Protein AF-A0A8T3R0Z2-F1 (afdb_monomer_lite)

Structure (mmCIF, N/CA/C/O backbone):
data_AF-A0A8T3R0Z2-F1
#
_entry.id   AF-A0A8T3R0Z2-F1
#
loop_
_atom_site.group_PDB
_atom_site.id
_atom_site.type_symbol
_atom_site.label_atom_id
_atom_site.label_alt_id
_atom_site.label_comp_id
_atom_site.label_asym_id
_atom_site.label_entity_id
_atom_site.label_seq_id
_atom_site.pdbx_PDB_ins_code
_atom_site.Cartn_x
_atom_site.Cartn_y
_atom_site.Cartn_z
_atom_site.occupancy
_atom_site.B_iso_or_equiv
_atom_site.auth_seq_id
_atom_site.auth_comp_id
_atom_site.auth_asym_id
_atom_site.auth_atom_id
_atom_site.pdbx_PDB_model_num
ATOM 1 N N . MET A 1 1 ? 27.637 0.109 -9.414 1.00 48.25 1 MET A N 1
ATOM 2 C CA . MET A 1 1 ? 26.298 -0.269 -8.922 1.00 48.25 1 MET A CA 1
ATOM 3 C C . MET A 1 1 ? 26.340 -1.774 -8.779 1.00 48.25 1 MET A C 1
ATOM 5 O O . MET A 1 1 ? 26.423 -2.452 -9.793 1.00 48.25 1 MET A O 1
ATOM 9 N N . THR A 1 2 ? 26.497 -2.272 -7.558 1.00 50.66 2 THR A N 1
ATOM 10 C CA . THR A 1 2 ? 26.582 -3.714 -7.310 1.00 50.66 2 THR A CA 1
ATOM 11 C C . THR A 1 2 ? 25.152 -4.225 -7.266 1.00 50.66 2 THR A C 1
ATOM 13 O O . THR A 1 2 ? 24.385 -3.791 -6.411 1.00 50.66 2 THR A O 1
ATOM 16 N N . ASP A 1 3 ? 24.775 -5.036 -8.246 1.00 70.81 3 ASP A N 1
ATOM 17 C CA . ASP A 1 3 ? 23.453 -5.652 -8.321 1.00 70.81 3 ASP A CA 1
ATOM 18 C C . ASP A 1 3 ? 23.428 -6.799 -7.303 1.00 70.81 3 ASP A C 1
ATOM 20 O O . ASP A 1 3 ? 23.882 -7.911 -7.575 1.00 70.81 3 ASP A O 1
ATOM 24 N N . GLU A 1 4 ? 23.061 -6.484 -6.059 1.00 83.00 4 GLU A N 1
ATOM 25 C CA . GLU A 1 4 ? 22.900 -7.503 -5.028 1.00 83.00 4 GLU A CA 1
ATOM 26 C C . GLU A 1 4 ? 21.689 -8.380 -5.368 1.00 83.00 4 GLU A C 1
ATOM 28 O O . GLU A 1 4 ? 20.633 -7.855 -5.743 1.00 83.00 4 GLU A O 1
ATOM 33 N N . PRO A 1 5 ? 21.806 -9.714 -5.220 1.00 83.31 5 PRO A N 1
ATOM 34 C CA . PRO A 1 5 ? 20.713 -10.625 -5.517 1.00 83.31 5 PRO A CA 1
ATOM 35 C C . PRO A 1 5 ? 19.498 -10.262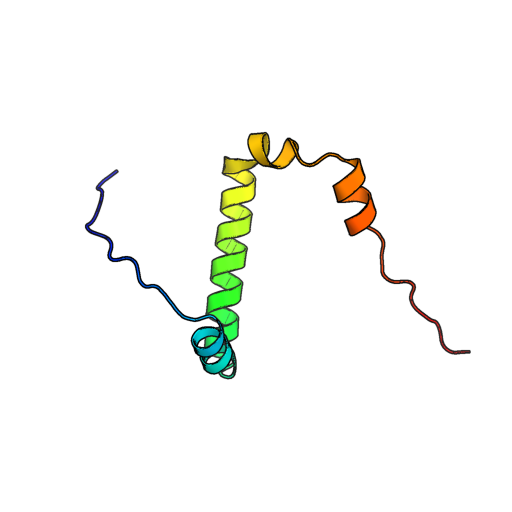 -4.659 1.00 83.31 5 PRO A C 1
ATOM 37 O O . PRO A 1 5 ? 19.476 -10.469 -3.447 1.00 83.31 5 PRO A O 1
ATOM 40 N N . THR A 1 6 ? 18.481 -9.701 -5.308 1.00 86.19 6 THR A N 1
ATOM 41 C CA . THR A 1 6 ? 17.264 -9.224 -4.654 1.00 86.19 6 THR A CA 1
ATOM 42 C C . THR A 1 6 ? 16.133 -10.202 -4.933 1.00 86.19 6 THR A C 1
ATOM 44 O O . THR A 1 6 ? 15.889 -10.579 -6.076 1.00 86.19 6 THR A O 1
ATOM 47 N N . THR A 1 7 ? 15.421 -10.615 -3.886 1.00 90.81 7 THR A N 1
ATOM 48 C CA . THR A 1 7 ? 14.239 -11.477 -4.025 1.00 90.81 7 THR A CA 1
ATOM 49 C C . THR A 1 7 ? 12.979 -10.621 -4.078 1.00 90.81 7 THR A C 1
ATOM 51 O O . THR A 1 7 ? 12.741 -9.805 -3.186 1.00 90.81 7 THR A O 1
ATOM 54 N N . LEU A 1 8 ? 12.162 -10.812 -5.116 1.00 89.94 8 LEU A N 1
ATOM 55 C CA . LEU A 1 8 ? 10.844 -10.189 -5.216 1.00 89.94 8 LEU A CA 1
ATOM 56 C C . LEU A 1 8 ? 9.862 -10.918 -4.292 1.00 89.94 8 LEU A C 1
ATOM 58 O O . LEU A 1 8 ? 9.738 -12.139 -4.358 1.00 89.94 8 LEU A O 1
ATOM 62 N N . LEU A 1 9 ? 9.134 -10.164 -3.470 1.00 90.69 9 LEU A N 1
ATOM 63 C CA . LEU A 1 9 ? 8.022 -10.685 -2.682 1.00 90.69 9 LEU A CA 1
ATOM 64 C C . LEU A 1 9 ? 6.707 -10.108 -3.203 1.00 90.69 9 LEU A C 1
ATOM 66 O O . LEU A 1 9 ? 6.481 -8.899 -3.133 1.00 90.69 9 LEU A O 1
ATOM 70 N N . GLU A 1 10 ? 5.825 -10.978 -3.684 1.00 92.81 10 GLU A N 1
ATOM 71 C CA . GLU A 1 10 ? 4.460 -10.606 -4.041 1.00 92.81 10 GLU A CA 1
ATOM 72 C C . GLU A 1 10 ? 3.558 -10.698 -2.812 1.00 92.81 10 GLU A C 1
ATOM 74 O O . GLU A 1 10 ? 3.473 -11.734 -2.152 1.00 92.81 10 GLU A O 1
ATOM 79 N N . VAL A 1 11 ? 2.877 -9.599 -2.492 1.00 91.44 11 VAL A N 1
ATOM 80 C CA . VAL A 1 11 ? 1.997 -9.522 -1.324 1.00 91.44 11 VAL A CA 1
ATOM 81 C C . VAL A 1 11 ? 0.570 -9.251 -1.792 1.00 91.44 11 VAL A C 1
ATOM 83 O O . VAL A 1 11 ? 0.316 -8.202 -2.392 1.00 91.44 11 VAL A O 1
ATOM 86 N N . PRO A 1 12 ? -0.395 -10.142 -1.496 1.00 96.31 12 PRO A N 1
ATOM 87 C CA . PRO A 1 12 ? -1.795 -9.883 -1.790 1.00 96.31 12 PRO A CA 1
ATOM 88 C C . PRO A 1 12 ? -2.282 -8.617 -1.086 1.00 96.31 12 PRO A C 1
ATOM 90 O O . PRO A 1 12 ? -2.026 -8.402 0.101 1.00 96.31 12 PRO A O 1
ATOM 93 N N . ALA A 1 13 ? -3.072 -7.807 -1.789 1.00 93.44 13 ALA A N 1
ATOM 94 C CA . ALA A 1 13 ? -3.548 -6.534 -1.254 1.00 93.44 13 ALA A CA 1
ATOM 95 C C . ALA A 1 13 ? -4.361 -6.698 0.046 1.00 93.44 13 ALA A C 1
ATOM 97 O O . ALA A 1 13 ? -4.294 -5.851 0.934 1.00 93.44 13 ALA A O 1
ATOM 98 N N . ALA A 1 14 ? -5.110 -7.797 0.181 1.00 96.12 14 ALA A N 1
ATOM 99 C CA . ALA A 1 14 ? -5.842 -8.112 1.406 1.00 96.12 14 ALA A CA 1
ATOM 100 C C . ALA A 1 14 ? -4.902 -8.372 2.596 1.00 96.12 14 ALA A C 1
ATOM 102 O O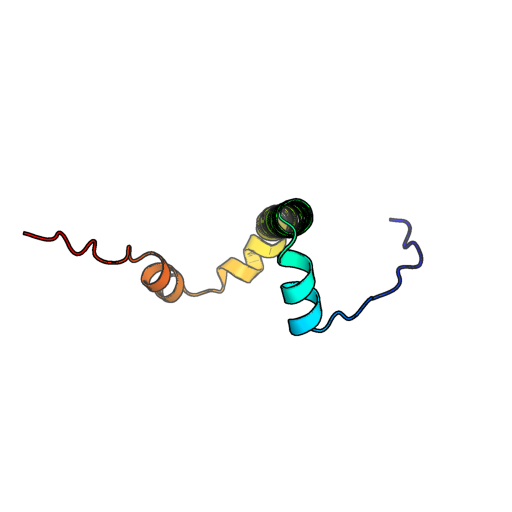 . ALA A 1 14 ? -5.154 -7.859 3.683 1.00 96.12 14 ALA A O 1
ATOM 103 N N . ALA A 1 15 ? -3.802 -9.098 2.378 1.00 94.50 15 ALA A N 1
ATOM 104 C CA . ALA A 1 15 ? -2.808 -9.382 3.410 1.00 94.50 15 ALA A CA 1
ATOM 105 C C . ALA A 1 15 ? -2.077 -8.104 3.842 1.00 94.50 15 ALA A C 1
ATOM 107 O O . ALA A 1 15 ? -1.967 -7.834 5.035 1.00 94.50 15 ALA A O 1
ATOM 108 N N . LEU A 1 16 ? -1.672 -7.260 2.885 1.00 93.31 16 LEU A N 1
ATOM 109 C CA . LEU A 1 16 ? -1.067 -5.964 3.198 1.00 93.31 16 LEU A CA 1
ATOM 110 C C . LEU A 1 16 ? -2.021 -5.093 4.030 1.00 93.31 16 LEU A C 1
ATOM 112 O O . LEU A 1 16 ? -1.634 -4.589 5.083 1.00 93.31 16 LEU A O 1
ATOM 116 N N . ARG A 1 17 ? -3.290 -4.971 3.622 1.00 93.94 17 ARG A N 1
ATOM 117 C CA . ARG A 1 17 ? -4.293 -4.209 4.387 1.00 93.94 17 ARG A CA 1
ATOM 118 C C . ARG A 1 17 ? -4.501 -4.762 5.795 1.00 93.94 17 ARG A C 1
ATOM 120 O O . ARG A 1 17 ? -4.610 -3.975 6.728 1.00 93.94 17 ARG A O 1
ATOM 127 N N . ALA A 1 18 ? -4.505 -6.085 5.956 1.00 96.19 18 ALA A N 1
ATOM 128 C CA . ALA A 1 18 ? -4.598 -6.713 7.269 1.00 96.19 18 ALA A CA 1
ATOM 129 C C . ALA A 1 18 ? -3.400 -6.360 8.166 1.00 96.19 18 ALA A C 1
ATOM 131 O O . ALA A 1 18 ? -3.587 -6.150 9.356 1.00 96.19 18 ALA A O 1
ATOM 132 N N . THR A 1 19 ? -2.187 -6.219 7.618 1.00 93.12 19 THR A N 1
ATOM 133 C CA . THR A 1 19 ? -1.015 -5.780 8.406 1.00 93.12 19 THR A CA 1
ATOM 134 C C . THR A 1 19 ? -1.042 -4.292 8.763 1.00 93.12 19 THR A C 1
ATOM 136 O O . THR A 1 19 ? -0.545 -3.899 9.817 1.00 93.12 19 THR A O 1
ATOM 139 N N . MET A 1 20 ? -1.673 -3.456 7.934 1.00 94.81 20 MET A N 1
ATOM 140 C CA . MET A 1 20 ? -1.780 -2.008 8.159 1.00 94.81 20 MET A CA 1
ATOM 141 C C . MET A 1 20 ? -2.752 -1.618 9.284 1.00 94.81 20 MET A C 1
ATOM 143 O O . MET A 1 20 ? -2.869 -0.434 9.586 1.00 94.81 20 MET A O 1
ATOM 147 N N . VAL A 1 21 ? -3.423 -2.580 9.930 1.00 95.81 21 VAL A N 1
ATOM 148 C CA . VAL A 1 21 ? -4.180 -2.323 11.170 1.00 95.81 21 VAL A CA 1
ATOM 149 C C . VAL A 1 21 ? -3.260 -1.968 12.342 1.00 95.81 21 VAL A C 1
ATOM 151 O O . VAL A 1 21 ? -3.705 -1.343 13.300 1.00 95.81 21 VAL A O 1
ATOM 154 N N . VAL A 1 22 ? -1.977 -2.348 12.271 1.00 97.31 22 VAL A N 1
ATOM 155 C CA . VAL A 1 22 ? -0.957 -1.963 13.250 1.00 97.31 22 VAL A CA 1
ATOM 156 C C . VAL A 1 22 ? -0.429 -0.564 12.890 1.00 97.31 22 VAL A C 1
ATOM 158 O O . VAL A 1 22 ? 0.179 -0.412 11.824 1.00 97.31 22 VAL A O 1
ATOM 161 N N . PRO A 1 23 ? -0.592 0.455 13.758 1.00 95.12 23 PRO A N 1
ATOM 162 C CA . PRO A 1 23 ? -0.259 1.846 13.424 1.00 95.12 23 PRO A CA 1
ATOM 163 C C . PRO A 1 23 ? 1.200 2.066 13.001 1.00 95.12 23 PRO A C 1
ATOM 165 O O . PRO A 1 23 ? 1.475 2.802 12.054 1.00 95.12 23 PRO A O 1
ATOM 168 N N . GLU A 1 24 ? 2.144 1.382 13.649 1.00 96.25 24 GLU A N 1
ATOM 169 C CA . GLU A 1 24 ? 3.571 1.504 13.323 1.00 96.25 24 GLU A CA 1
ATOM 170 C C . GLU A 1 24 ? 3.904 0.935 11.938 1.00 96.25 24 GLU A C 1
ATOM 172 O O . GLU A 1 24 ? 4.690 1.522 11.191 1.00 96.25 24 GLU A O 1
ATOM 177 N N . ILE A 1 25 ? 3.251 -0.166 11.546 1.00 94.12 25 ILE A N 1
ATOM 178 C CA . ILE 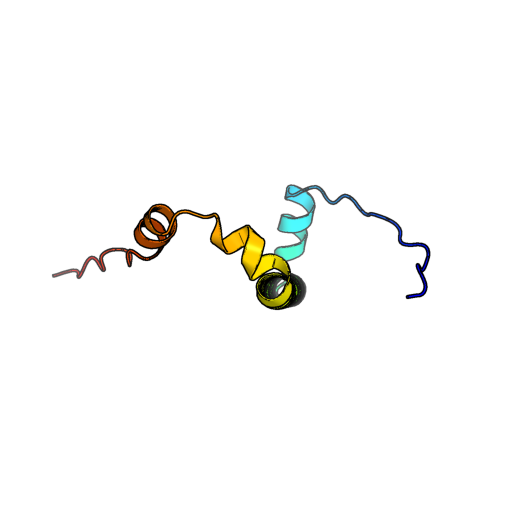A 1 25 ? 3.407 -0.754 10.208 1.00 94.12 25 ILE A CA 1
ATOM 179 C C . ILE A 1 25 ? 2.844 0.201 9.159 1.00 94.12 25 ILE A C 1
ATOM 181 O O . ILE A 1 25 ? 3.501 0.478 8.154 1.00 94.12 25 ILE A O 1
ATOM 185 N N . GLN A 1 26 ? 1.652 0.750 9.399 1.00 95.00 26 GLN A N 1
ATOM 186 C CA . GLN A 1 26 ? 1.044 1.728 8.503 1.00 95.00 26 GLN A CA 1
ATOM 187 C C . GLN A 1 26 ? 1.960 2.943 8.298 1.00 95.00 26 GLN A C 1
ATOM 189 O O . GLN A 1 26 ? 2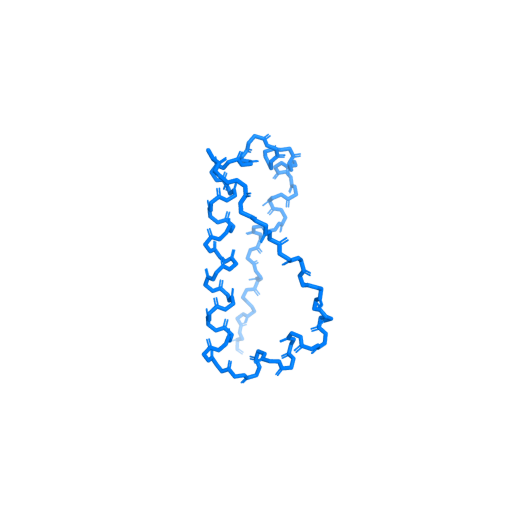.214 3.336 7.157 1.00 95.00 26 GLN A O 1
ATOM 194 N N . LYS A 1 27 ? 2.499 3.503 9.386 1.00 96.88 27 LYS A N 1
ATOM 195 C CA . LYS A 1 27 ? 3.419 4.646 9.340 1.00 96.88 27 LYS A CA 1
ATOM 196 C C . LYS A 1 27 ? 4.676 4.333 8.529 1.00 96.88 27 LYS A C 1
ATOM 198 O O . LYS A 1 27 ? 5.076 5.141 7.690 1.00 96.88 27 LYS A O 1
ATOM 203 N N . LEU A 1 28 ? 5.273 3.160 8.739 1.00 96.12 28 LEU A N 1
ATOM 204 C CA . LEU A 1 28 ? 6.465 2.724 8.014 1.00 96.12 28 LEU A CA 1
ATOM 205 C C . LEU A 1 28 ? 6.203 2.575 6.510 1.00 96.12 28 LEU A C 1
ATOM 207 O O . LEU A 1 28 ? 6.962 3.106 5.691 1.00 96.12 28 LEU A O 1
ATOM 211 N N . VAL A 1 29 ? 5.126 1.875 6.144 1.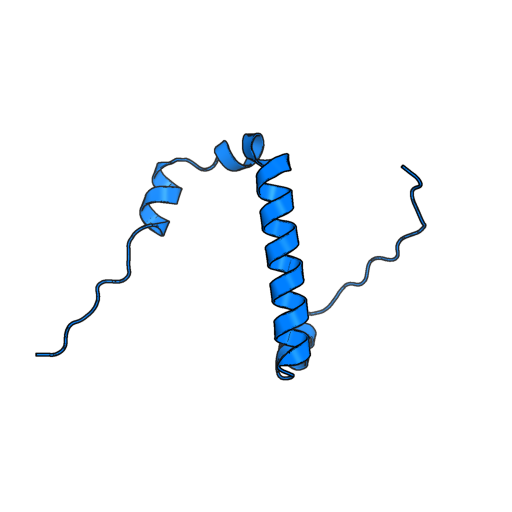00 94.06 29 VAL A N 1
ATOM 212 C CA . VAL A 1 29 ? 4.761 1.632 4.742 1.00 94.06 29 VAL A CA 1
ATOM 213 C C . VAL A 1 29 ? 4.479 2.956 4.034 1.00 94.06 29 VAL A C 1
ATOM 215 O O . VAL A 1 29 ? 5.064 3.223 2.983 1.00 94.06 29 VAL A O 1
ATOM 218 N N . LEU A 1 30 ? 3.651 3.821 4.627 1.00 94.75 30 LEU A N 1
ATOM 219 C CA . LEU A 1 30 ? 3.302 5.114 4.034 1.00 94.75 30 LEU A CA 1
ATOM 220 C C . LEU A 1 30 ? 4.518 6.033 3.898 1.00 94.75 30 LEU A C 1
ATOM 222 O O . LEU A 1 30 ? 4.709 6.624 2.836 1.00 94.75 30 LEU A O 1
ATOM 226 N N . SER A 1 31 ? 5.373 6.119 4.919 1.00 95.25 31 SER A N 1
ATOM 227 C CA . SER A 1 31 ? 6.613 6.906 4.859 1.00 95.25 31 SER A CA 1
ATOM 228 C C . SER A 1 31 ? 7.541 6.425 3.738 1.00 95.25 31 SER A C 1
ATOM 230 O O . SER A 1 31 ? 8.064 7.226 2.957 1.00 95.25 31 SER A O 1
ATOM 232 N N . THR A 1 32 ? 7.691 5.105 3.593 1.00 93.69 32 THR A N 1
ATOM 233 C CA . THR A 1 32 ? 8.541 4.503 2.557 1.00 93.69 32 THR A CA 1
ATOM 234 C C . THR A 1 32 ? 7.997 4.772 1.158 1.00 93.69 32 THR A C 1
ATOM 236 O O . THR A 1 32 ? 8.752 5.183 0.276 1.00 93.69 32 THR A O 1
ATOM 239 N N . LEU A 1 33 ? 6.694 4.572 0.942 1.00 91.62 33 LEU A N 1
ATOM 240 C CA . LEU A 1 33 ? 6.051 4.832 -0.348 1.00 91.62 33 LEU A CA 1
ATOM 241 C C . LEU A 1 33 ? 6.080 6.321 -0.706 1.00 91.62 33 LEU A C 1
ATOM 243 O O . LEU A 1 33 ? 6.386 6.656 -1.846 1.00 91.62 33 LEU A O 1
ATOM 247 N N . THR A 1 34 ? 5.860 7.207 0.268 1.00 89.94 34 THR A N 1
ATOM 248 C CA . THR A 1 34 ? 5.972 8.665 0.081 1.00 89.94 34 THR A CA 1
ATOM 249 C C . THR A 1 34 ? 7.396 9.052 -0.309 1.00 89.94 34 THR A C 1
ATOM 251 O O . THR A 1 34 ? 7.605 9.775 -1.278 1.00 89.94 34 THR A O 1
ATOM 254 N N . SER A 1 35 ? 8.396 8.504 0.385 1.00 87.94 35 SER A N 1
ATOM 255 C CA . SER A 1 35 ? 9.809 8.741 0.068 1.00 87.94 35 SER A CA 1
ATOM 256 C C . SER A 1 35 ? 10.177 8.241 -1.329 1.00 87.94 35 SER A C 1
ATOM 258 O O . SER A 1 35 ? 10.935 8.898 -2.042 1.00 87.94 35 SER A O 1
ATOM 260 N N . ARG A 1 36 ? 9.641 7.083 -1.739 1.00 86.25 36 ARG A N 1
ATOM 261 C CA . ARG A 1 36 ? 9.811 6.563 -3.101 1.00 86.25 36 ARG A CA 1
ATOM 262 C C . ARG A 1 36 ? 9.169 7.491 -4.122 1.00 86.25 36 ARG A C 1
ATOM 264 O O . ARG A 1 36 ? 9.839 7.831 -5.083 1.00 86.25 36 ARG A O 1
ATOM 271 N N . LEU A 1 37 ? 7.946 7.956 -3.878 1.00 84.12 37 LEU A N 1
ATOM 272 C CA . LEU A 1 37 ? 7.251 8.885 -4.767 1.00 84.12 37 LEU A CA 1
ATOM 273 C C . LEU A 1 37 ? 8.043 10.185 -4.962 1.00 84.12 37 LEU A C 1
ATOM 275 O O . LEU A 1 37 ? 8.275 10.572 -6.098 1.00 84.12 37 LEU A O 1
ATOM 279 N N . VAL A 1 38 ? 8.563 10.790 -3.889 1.00 83.31 38 VAL A N 1
ATOM 280 C CA . VAL A 1 38 ? 9.403 12.004 -3.967 1.00 83.31 38 VAL A CA 1
ATOM 281 C C . VAL A 1 38 ? 10.695 11.767 -4.764 1.00 83.31 38 VAL A C 1
ATOM 283 O O . VAL A 1 38 ? 11.115 12.615 -5.555 1.00 83.31 38 VAL A O 1
ATOM 286 N N . ARG A 1 39 ? 11.330 10.598 -4.599 1.00 76.44 39 ARG A N 1
ATOM 287 C CA . ARG A 1 39 ? 12.518 10.221 -5.388 1.00 76.44 39 ARG A CA 1
ATOM 288 C C . ARG A 1 39 ? 12.175 9.970 -6.855 1.00 76.44 39 ARG A C 1
ATOM 290 O O . ARG A 1 39 ? 12.952 10.346 -7.728 1.00 76.44 39 ARG A O 1
ATOM 297 N N . THR A 1 40 ? 11.024 9.358 -7.119 1.00 66.50 40 THR A N 1
ATOM 298 C CA . THR A 1 40 ? 10.517 9.117 -8.468 1.00 66.50 40 THR A CA 1
ATOM 299 C C . THR A 1 40 ? 10.140 10.425 -9.152 1.00 66.50 40 THR A C 1
ATOM 301 O O . THR A 1 40 ? 10.538 10.597 -10.292 1.00 66.50 40 THR A O 1
ATOM 304 N N . GLU A 1 41 ? 9.497 11.392 -8.488 1.00 57.34 41 GLU A N 1
ATOM 305 C CA . GLU A 1 41 ? 9.214 12.701 -9.102 1.00 57.34 41 GLU A CA 1
ATOM 306 C C . GLU A 1 41 ? 10.489 13.364 -9.636 1.00 57.34 41 GLU A C 1
ATOM 308 O O . GLU A 1 41 ? 10.501 13.862 -10.754 1.00 57.34 41 GLU A O 1
ATOM 313 N N . SER A 1 42 ? 11.603 13.274 -8.908 1.00 55.28 42 SER A N 1
ATOM 314 C CA . SER A 1 42 ? 12.882 13.842 -9.361 1.00 55.28 42 SER A CA 1
ATOM 315 C C . SER A 1 42 ? 13.489 13.129 -10.584 1.00 55.28 42 SER A C 1
ATOM 317 O O . SER A 1 42 ? 14.201 13.761 -11.360 1.00 55.28 42 SER A O 1
ATOM 319 N N . ALA A 1 43 ? 13.233 11.829 -10.765 1.00 59.44 43 ALA A N 1
ATOM 320 C CA . ALA A 1 43 ? 13.841 11.005 -11.820 1.00 59.44 43 ALA A CA 1
ATOM 321 C C . ALA A 1 43 ? 12.922 10.759 -13.038 1.00 59.44 43 ALA A C 1
ATOM 323 O O . ALA A 1 43 ? 13.407 10.613 -14.156 1.00 59.44 43 ALA A O 1
ATOM 324 N N . ASP A 1 44 ? 11.603 10.733 -12.828 1.00 52.88 44 ASP A N 1
ATOM 325 C CA . ASP A 1 44 ? 10.550 10.433 -13.813 1.00 52.88 44 ASP A CA 1
ATOM 326 C C . ASP A 1 44 ? 9.750 11.689 -14.230 1.00 52.88 44 ASP A C 1
ATOM 328 O O . ASP A 1 44 ? 8.814 11.587 -15.026 1.00 52.88 44 ASP A O 1
ATOM 332 N N . LEU A 1 45 ? 10.118 12.886 -13.747 1.00 52.56 45 LEU A N 1
ATOM 333 C CA . LEU A 1 45 ? 9.514 14.178 -14.120 1.00 52.56 45 LEU A CA 1
ATOM 334 C C . LEU A 1 45 ? 9.305 14.359 -15.642 1.00 52.56 45 LEU A C 1
ATOM 336 O O . LEU A 1 45 ? 8.214 14.775 -16.028 1.00 52.56 45 LEU A O 1
ATOM 340 N N . PRO A 1 46 ? 10.255 13.995 -16.534 1.00 56.28 46 PRO A N 1
ATOM 341 C CA . PRO A 1 46 ? 10.046 14.092 -17.983 1.00 56.28 46 PRO A CA 1
ATOM 342 C C . PRO A 1 46 ? 8.938 13.169 -18.514 1.00 56.28 46 PRO A C 1
ATOM 344 O O . PRO A 1 46 ? 8.293 13.491 -19.509 1.00 56.28 46 PRO A O 1
ATOM 347 N N . ARG A 1 47 ? 8.706 12.023 -17.861 1.00 54.72 47 ARG A N 1
ATOM 348 C CA . ARG A 1 47 ? 7.718 11.009 -18.261 1.00 54.72 47 ARG A CA 1
ATOM 349 C C . ARG A 1 47 ? 6.333 11.303 -17.680 1.00 54.72 47 ARG A C 1
ATOM 351 O O . ARG A 1 47 ? 5.333 11.135 -18.373 1.00 54.72 47 ARG A O 1
ATOM 358 N N . LEU A 1 48 ? 6.275 11.795 -16.441 1.00 52.03 48 LEU A N 1
ATOM 359 C CA . LEU A 1 48 ? 5.040 12.237 -15.779 1.00 52.03 48 LEU A CA 1
ATOM 360 C C . LEU A 1 48 ? 4.547 13.604 -16.282 1.00 52.03 48 LEU A C 1
ATOM 362 O O . LEU A 1 48 ? 3.353 13.883 -16.205 1.00 52.03 48 LEU A O 1
ATOM 366 N N . ALA A 1 49 ? 5.422 14.419 -16.883 1.00 56.41 49 ALA A N 1
ATOM 367 C CA . ALA A 1 49 ? 5.039 15.626 -17.622 1.00 56.41 49 ALA A CA 1
ATOM 368 C C . ALA A 1 49 ? 4.147 15.346 -18.852 1.00 56.41 49 ALA A C 1
ATOM 370 O O . ALA A 1 49 ? 3.592 16.283 -19.423 1.00 56.41 49 ALA A O 1
ATOM 371 N N . GLY A 1 50 ? 4.004 14.075 -19.254 1.00 54.88 50 GLY A N 1
ATOM 372 C CA . GLY A 1 50 ? 3.073 13.628 -20.292 1.00 54.88 50 GLY A CA 1
ATOM 373 C C . GLY A 1 50 ? 1.618 13.475 -19.832 1.00 54.88 50 GLY A C 1
ATOM 374 O O . GLY A 1 50 ? 0.749 13.290 -20.681 1.00 54.88 50 GLY A O 1
ATOM 375 N N . LEU A 1 51 ? 1.321 13.568 -18.527 1.00 56.78 51 LEU A N 1
ATOM 376 C CA . LEU A 1 51 ? -0.061 13.752 -18.075 1.00 56.78 51 LEU A CA 1
ATOM 377 C C . LEU A 1 51 ? -0.523 15.132 -18.551 1.00 56.78 51 LEU A C 1
ATOM 379 O O . LEU A 1 51 ? 0.088 16.149 -18.205 1.00 56.78 51 LEU A O 1
ATOM 383 N N . ALA A 1 52 ? -1.572 15.179 -19.376 1.00 58.81 52 ALA A N 1
ATOM 384 C CA . ALA A 1 52 ? -2.079 16.437 -19.896 1.00 58.81 52 ALA A CA 1
ATOM 385 C C . ALA A 1 52 ? -2.435 17.348 -18.712 1.00 58.81 52 ALA A C 1
ATOM 387 O O . ALA A 1 52 ? -3.112 16.938 -17.773 1.00 58.81 52 ALA A O 1
ATOM 388 N N . GLN A 1 53 ? -1.995 18.609 -18.740 1.00 60.44 53 GLN A N 1
ATOM 389 C CA . GLN A 1 53 ? -2.303 19.588 -17.685 1.00 60.44 53 GLN A CA 1
ATOM 390 C C . GLN A 1 53 ? -3.813 19.716 -17.403 1.00 60.44 53 GLN A C 1
ATOM 392 O O . GLN A 1 53 ? -4.190 20.173 -16.327 1.00 60.44 53 GLN A O 1
ATOM 397 N N . ALA A 1 54 ? -4.661 19.311 -18.354 1.00 58.50 54 ALA A N 1
ATOM 398 C CA . ALA A 1 54 ? -6.103 19.175 -18.187 1.00 58.50 54 ALA A CA 1
ATOM 399 C C . ALA A 1 54 ? -6.474 18.151 -17.095 1.00 58.50 54 ALA A C 1
ATOM 401 O O . ALA A 1 54 ? -7.186 18.505 -16.160 1.00 58.50 54 ALA A O 1
ATOM 402 N N . ASP A 1 55 ? -5.899 16.947 -17.125 1.00 62.09 55 ASP A N 1
ATOM 403 C CA . ASP A 1 55 ? -6.189 15.879 -16.155 1.00 62.09 55 ASP A CA 1
ATOM 404 C C . ASP A 1 55 ? -5.692 16.247 -14.747 1.00 62.09 55 ASP A C 1
ATOM 406 O O . ASP A 1 55 ? -6.322 15.957 -13.730 1.00 62.09 55 ASP A O 1
ATOM 410 N N . LEU A 1 56 ? -4.566 16.967 -14.675 1.00 63.31 56 LEU A N 1
ATOM 411 C CA . LEU A 1 56 ? -4.021 17.485 -13.418 1.00 63.31 56 LEU A CA 1
ATOM 412 C C . LEU A 1 56 ? -4.823 18.670 -12.854 1.00 63.31 56 LEU A C 1
ATOM 414 O O . LEU A 1 56 ? -4.666 18.996 -11.675 1.00 63.31 56 LEU A O 1
ATOM 418 N N . ARG A 1 57 ? -5.634 19.362 -13.665 1.00 64.88 57 ARG A N 1
ATOM 419 C CA . ARG A 1 57 ? -6.528 20.434 -13.191 1.00 64.88 57 ARG A CA 1
ATOM 420 C C . ARG A 1 57 ? -7.779 19.859 -12.541 1.00 64.88 57 ARG A C 1
ATOM 422 O O . ARG A 1 57 ? -8.127 20.324 -11.460 1.00 64.88 57 ARG A O 1
ATOM 429 N N . ASP A 1 58 ? -8.365 18.816 -13.121 1.00 64.75 58 ASP A N 1
ATOM 430 C CA . ASP A 1 58 ? -9.551 18.157 -12.559 1.00 64.75 58 ASP A CA 1
ATOM 431 C C . ASP A 1 58 ? -9.277 17.564 -11.168 1.00 64.75 58 ASP A C 1
ATOM 433 O O . ASP A 1 58 ? -10.090 17.692 -10.250 1.00 64.75 58 ASP A O 1
ATOM 437 N N . LEU A 1 59 ? -8.079 17.007 -10.965 1.00 65.62 59 LEU A N 1
ATOM 438 C CA . LEU A 1 59 ? -7.642 16.474 -9.669 1.00 65.62 59 LEU A CA 1
ATOM 439 C C . LEU A 1 59 ? -7.309 17.552 -8.623 1.00 65.62 59 LEU A C 1
ATOM 441 O O . LEU A 1 59 ? -7.261 17.246 -7.432 1.00 65.62 59 LEU A O 1
ATOM 445 N N . ARG A 1 60 ? -7.071 18.806 -9.037 1.00 67.19 60 ARG A N 1
ATOM 446 C CA . ARG A 1 60 ? -6.780 19.937 -8.134 1.00 67.19 60 ARG A CA 1
ATOM 447 C C . ARG A 1 60 ? -8.032 20.613 -7.586 1.00 67.19 60 ARG A C 1
ATOM 449 O O . ARG A 1 60 ? -7.895 21.507 -6.753 1.00 67.19 60 ARG A O 1
ATOM 456 N N . THR A 1 61 ? -9.226 20.209 -8.018 1.00 65.12 61 THR A N 1
ATOM 457 C CA . THR A 1 61 ? -10.479 20.774 -7.513 1.00 65.12 61 THR A CA 1
ATOM 458 C C . THR A 1 61 ? -10.646 20.417 -6.030 1.00 65.12 61 THR A C 1
ATOM 460 O O . THR A 1 61 ? -10.787 19.236 -5.699 1.00 65.12 61 THR A O 1
ATOM 463 N N . PRO A 1 62 ? -10.633 21.394 -5.103 1.00 58.81 62 PRO A N 1
ATOM 464 C CA . PRO A 1 62 ? -10.974 21.134 -3.711 1.00 58.81 62 PRO A CA 1
ATOM 465 C C . PRO A 1 62 ? -12.408 20.598 -3.653 1.00 58.81 62 PRO A C 1
ATOM 467 O O . PRO A 1 62 ? -13.287 21.134 -4.331 1.00 58.81 62 PRO A O 1
ATOM 470 N N . ARG A 1 63 ? -12.670 19.557 -2.845 1.00 59.88 63 ARG A N 1
ATOM 471 C CA . ARG A 1 63 ? -14.058 19.167 -2.533 1.00 59.88 63 ARG A CA 1
ATOM 472 C C . ARG A 1 63 ? -14.794 20.421 -2.046 1.00 59.88 63 ARG A C 1
ATOM 474 O O . ARG A 1 63 ? -14.250 21.092 -1.166 1.00 59.88 63 ARG A O 1
ATOM 481 N N . PRO A 1 64 ? -15.989 20.748 -2.572 1.00 54.88 64 PRO A N 1
ATOM 482 C CA . PRO A 1 64 ? -16.761 21.851 -2.027 1.00 54.88 64 PRO A CA 1
ATOM 483 C C . PRO A 1 64 ? -17.000 21.568 -0.542 1.00 54.88 64 PRO A C 1
ATOM 485 O O . PRO A 1 64 ? -17.554 20.529 -0.178 1.00 54.88 64 PRO A O 1
ATOM 488 N N . SER A 1 65 ? -16.512 22.471 0.310 1.00 58.84 65 SER A N 1
ATOM 489 C CA . SER A 1 65 ? -16.866 22.502 1.722 1.00 58.84 65 SER A CA 1
ATOM 490 C C . SER A 1 65 ? -18.355 22.807 1.776 1.00 5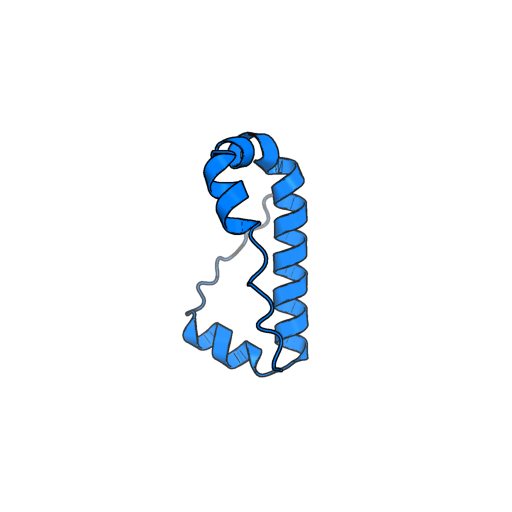8.84 65 SER A C 1
ATOM 492 O O . SER A 1 65 ? -18.767 23.939 1.540 1.00 58.84 65 SER A O 1
ATOM 494 N N . VAL A 1 66 ? -19.172 21.779 1.990 1.00 57.91 66 VAL A N 1
ATOM 495 C CA . VAL A 1 66 ? -20.574 21.966 2.350 1.00 57.91 66 VAL A CA 1
ATOM 496 C C . VAL A 1 66 ? -20.591 22.604 3.735 1.00 57.91 66 VAL A C 1
ATOM 498 O O . VAL A 1 66 ? -20.367 21.936 4.740 1.00 57.91 66 VAL A O 1
ATOM 501 N N . GLU A 1 67 ? -20.752 23.923 3.770 1.00 56.91 67 GLU A N 1
ATOM 502 C CA . GLU A 1 67 ? -20.987 24.686 4.991 1.00 56.91 67 GLU A CA 1
ATOM 503 C C . GLU A 1 67 ? -22.412 24.369 5.479 1.00 56.91 67 GLU A C 1
ATOM 505 O O . GLU A 1 67 ? -23.364 24.587 4.725 1.00 56.91 67 GLU A O 1
ATOM 510 N N . PRO A 1 68 ? -22.599 23.797 6.683 1.00 62.44 68 PRO A N 1
ATOM 511 C CA . PRO A 1 68 ? -23.928 23.652 7.249 1.00 62.44 68 PRO A CA 1
ATOM 512 C C . PRO A 1 68 ? -24.354 24.996 7.850 1.00 62.44 68 PRO A C 1
ATOM 514 O O . PRO A 1 68 ? -23.706 25.508 8.763 1.00 62.44 68 PRO A O 1
ATOM 517 N N . THR A 1 69 ? -25.427 25.558 7.290 1.00 56.75 69 THR A N 1
ATOM 518 C CA . THR A 1 69 ? -26.233 26.637 7.888 1.00 56.75 69 THR A CA 1
ATOM 519 C C . THR A 1 69 ? -26.955 26.143 9.136 1.00 56.75 69 THR A C 1
ATOM 521 O O . THR A 1 69 ? -27.411 24.976 9.118 1.00 56.75 69 THR A O 1
#

pLDDT: mean 76.03, std 17.19, range [48.25, 97.31]

Sequence (69 aa):
MTDEPTTLLEVPAAALRATMVVPEIQKLVLSTLTSRLVRTESADLPRLAGLAQADLRDLRTPRPSVEPT

Foldseek 3Di:
DDPDDDDDDDDPPVRLVVVVVPVVSVVVVVVVVVVVVVVCCVVCVVVVVPPPVVVVVVVPDDDPPPDDD

Radius of gyration: 18.29 Å; chains: 1; bounding box: 53×38×34 Å

Secondary structure (DSSP, 8-state):
------------HHHHHHHTTSHHHHHHHHHHHHHHHHHHHHHHHHHHTTS-HHHHHHTT-PPP-----